Protein AF-A0A9X6F6W5-F1 (afdb_monomer)

pLDDT: mean 86.35, std 12.56, range [45.19, 96.25]

Solvent-accessible surface area (backbone atoms only — not comparable to full-atom values): 4294 Å² total; per-residue (Å²): 131,86,81,79,84,69,88,70,86,55,65,49,94,87,31,78,63,56,31,49,54,48,69,27,66,57,42,68,70,74,43,59,88,43,94,52,56,68,56,30,55,51,49,52,52,46,49,67,66,46,45,58,56,53,50,55,52,51,52,51,51,53,51,53,59,49,66,75,74,109

Organism: NCBI:txid180848

Sequence (70 aa):
MCEITAWAPNFRPGGEFFNRILNSQFFTEWFTLYTIPQFNVFTAFFAITLLPYALVGAMKDVTARKNIKE

Mean predicted aligned error: 7.67 Å

Secondary structure (DSSP, 8-state):
-----------STT-TTHHHHHTSHIIIII---SSSHHHHHHHHHHHHHTHHHHHHHHHHHHHHHHHTT-

Structure (mmCIF, N/CA/C/O backbone):
data_AF-A0A9X6F6W5-F1
#
_entry.id   AF-A0A9X6F6W5-F1
#
loop_
_atom_site.group_PDB
_atom_site.id
_atom_site.type_symbol
_atom_site.label_atom_id
_atom_site.label_alt_id
_atom_site.label_comp_id
_atom_site.label_asym_id
_atom_site.label_entity_id
_atom_site.label_seq_id
_atom_site.pdbx_PDB_ins_code
_atom_site.Cartn_x
_atom_site.Cartn_y
_atom_site.Cartn_z
_atom_site.occupancy
_atom_site.B_iso_or_equiv
_atom_site.auth_seq_id
_atom_site.auth_comp_id
_atom_site.auth_asym_id
_atom_site.auth_atom_id
_atom_site.pdbx_PDB_model_num
ATOM 1 N N . MET A 1 1 ? -6.512 14.666 -32.818 1.00 45.19 1 MET A N 1
ATOM 2 C CA . MET A 1 1 ? -5.706 14.009 -31.771 1.00 45.19 1 MET A CA 1
ATOM 3 C C . MET A 1 1 ? -5.995 14.740 -30.472 1.00 45.19 1 MET A C 1
ATOM 5 O O . MET A 1 1 ? -5.657 15.909 -30.380 1.00 45.19 1 MET A O 1
ATOM 9 N N . CYS A 1 2 ? -6.739 14.140 -29.543 1.00 54.75 2 CYS A N 1
ATOM 10 C CA . CYS A 1 2 ? -6.928 14.731 -28.218 1.00 54.75 2 CYS A CA 1
ATOM 11 C C . CYS A 1 2 ? -5.620 14.493 -27.454 1.00 54.75 2 CYS A C 1
ATOM 13 O O . CYS A 1 2 ? -5.322 13.351 -27.111 1.00 54.75 2 CYS A O 1
AT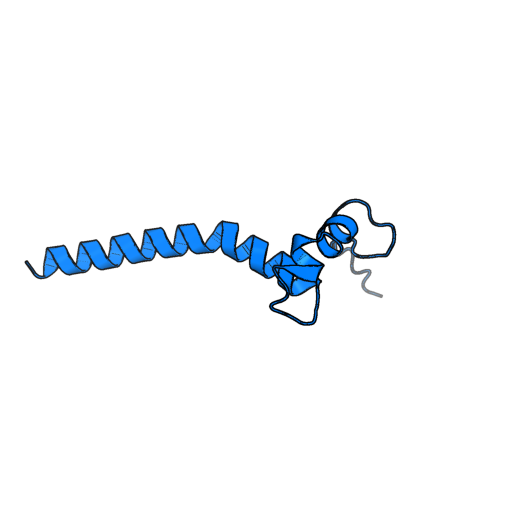OM 15 N N . GLU A 1 3 ? -4.790 15.527 -27.294 1.00 59.16 3 GLU A N 1
ATOM 16 C CA . GLU A 1 3 ? -3.660 15.464 -26.367 1.00 59.16 3 GLU A CA 1
ATOM 17 C C . GLU A 1 3 ? -4.231 15.309 -24.962 1.00 59.16 3 GLU A C 1
ATOM 19 O O . GLU A 1 3 ? -4.820 16.227 -24.394 1.00 59.16 3 GLU A O 1
ATOM 24 N N . ILE A 1 4 ? -4.097 14.105 -24.418 1.00 64.38 4 ILE A N 1
ATOM 25 C CA . ILE A 1 4 ? -4.421 13.827 -23.029 1.00 64.38 4 ILE A CA 1
ATOM 26 C C . ILE A 1 4 ? -3.326 14.502 -22.197 1.00 64.38 4 ILE A C 1
ATOM 28 O O . ILE A 1 4 ? -2.278 13.920 -21.936 1.00 64.38 4 ILE A O 1
ATOM 32 N N . THR A 1 5 ? -3.569 15.735 -21.760 1.00 63.69 5 THR A N 1
ATOM 33 C CA . THR A 1 5 ? -2.763 16.448 -20.754 1.00 63.69 5 THR A CA 1
ATOM 34 C C . THR A 1 5 ? -3.023 15.911 -19.338 1.00 63.69 5 THR A C 1
ATOM 36 O O . THR A 1 5 ? -2.994 16.651 -18.356 1.00 63.69 5 THR A O 1
ATOM 39 N N . ALA A 1 6 ? -3.311 14.613 -19.201 1.00 70.94 6 ALA A N 1
ATOM 40 C CA . ALA A 1 6 ? -3.570 14.012 -17.902 1.00 70.94 6 ALA A CA 1
ATOM 41 C C . ALA A 1 6 ? -2.246 13.778 -17.175 1.00 70.94 6 ALA A C 1
ATOM 43 O O . ALA A 1 6 ? -1.384 13.020 -17.627 1.00 70.94 6 ALA A O 1
ATOM 44 N N . TRP A 1 7 ? -2.099 14.427 -16.024 1.00 77.25 7 TRP A N 1
ATOM 45 C CA . TRP A 1 7 ? -1.034 14.111 -15.087 1.00 77.25 7 TRP A CA 1
ATOM 46 C C . TRP A 1 7 ? -1.194 12.666 -14.596 1.00 77.25 7 TRP A C 1
ATOM 48 O O . TRP A 1 7 ? -2.287 12.248 -14.213 1.00 77.25 7 TRP A O 1
ATOM 58 N N . ALA A 1 8 ? -0.095 11.915 -14.589 1.00 77.06 8 ALA A N 1
ATOM 59 C CA . ALA A 1 8 ? -0.033 10.564 -14.051 1.00 77.06 8 ALA A CA 1
ATOM 60 C C . ALA A 1 8 ? 1.218 10.406 -13.171 1.00 77.06 8 ALA A C 1
ATOM 62 O O . ALA A 1 8 ? 2.255 11.009 -13.471 1.00 77.06 8 ALA A O 1
ATOM 63 N N . PRO A 1 9 ? 1.166 9.579 -12.111 1.00 77.62 9 PRO A N 1
ATOM 64 C CA . PRO A 1 9 ? 2.339 9.311 -11.291 1.00 77.62 9 PRO A CA 1
ATOM 65 C C . PRO A 1 9 ? 3.455 8.660 -12.121 1.00 77.62 9 PRO A C 1
ATOM 67 O O . PRO A 1 9 ? 3.224 7.712 -12.876 1.00 77.62 9 PRO A O 1
ATOM 70 N N . ASN A 1 10 ? 4.686 9.156 -11.974 1.00 80.62 10 ASN A N 1
ATOM 71 C CA . ASN A 1 10 ? 5.826 8.632 -12.720 1.00 80.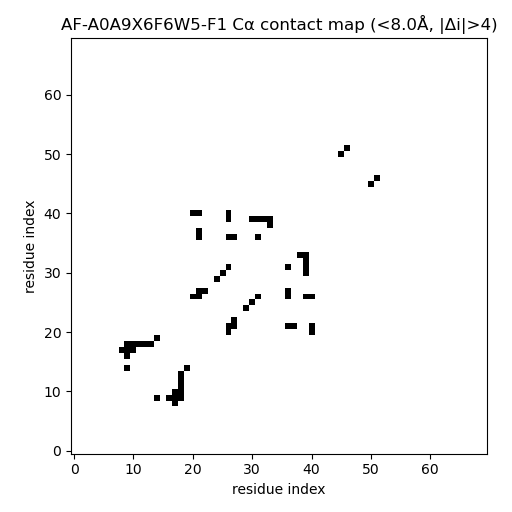62 10 ASN A CA 1
ATOM 72 C C . ASN A 1 10 ? 6.388 7.361 -12.063 1.00 80.62 10 ASN A C 1
ATOM 74 O O . ASN A 1 10 ? 7.215 7.428 -11.153 1.00 80.62 10 ASN A O 1
ATOM 78 N N . PHE A 1 11 ? 5.954 6.208 -12.567 1.00 79.75 11 PHE A N 1
ATOM 79 C CA . PHE A 1 11 ? 6.462 4.888 -12.181 1.00 79.75 11 PHE A CA 1
ATOM 80 C C . PHE A 1 11 ? 7.573 4.365 -13.102 1.00 79.75 11 PHE A C 1
ATOM 82 O O . PHE A 1 11 ? 7.946 3.198 -13.004 1.00 79.75 11 PHE A O 1
ATOM 89 N N . ARG A 1 12 ? 8.074 5.180 -14.040 1.00 79.38 12 ARG A N 1
ATOM 90 C CA . ARG A 1 12 ? 9.128 4.736 -14.959 1.00 79.38 12 ARG A CA 1
ATOM 91 C C . ARG A 1 12 ? 10.418 4.447 -14.179 1.00 79.38 12 ARG A C 1
ATOM 93 O O . ARG A 1 12 ? 10.698 5.145 -13.199 1.00 79.38 12 ARG A O 1
ATOM 100 N N . PRO A 1 13 ? 11.237 3.484 -14.637 1.00 67.19 13 PRO A N 1
ATOM 101 C CA . PRO A 1 13 ? 12.598 3.322 -14.138 1.00 67.19 13 PRO A CA 1
ATOM 102 C C . PRO A 1 13 ? 13.340 4.667 -14.232 1.00 67.19 13 PRO A C 1
ATOM 104 O O . PRO A 1 13 ? 13.418 5.250 -15.311 1.00 67.19 13 PRO A O 1
ATOM 107 N N . GLY A 1 14 ? 13.802 5.197 -13.095 1.00 69.19 14 GLY A N 1
ATOM 108 C CA . GLY A 1 14 ? 14.426 6.529 -12.994 1.00 69.19 14 GLY A CA 1
ATOM 109 C C . GLY A 1 14 ? 13.514 7.672 -12.514 1.00 69.19 14 GLY A C 1
ATOM 110 O O . GLY A 1 14 ? 14.001 8.778 -12.309 1.00 69.19 14 GLY A O 1
ATOM 111 N N . GLY A 1 15 ? 12.215 7.442 -12.287 1.00 68.81 15 GLY A N 1
ATOM 112 C CA . GLY A 1 15 ? 11.358 8.398 -11.572 1.00 68.81 15 GLY A CA 1
ATOM 113 C C . GLY A 1 15 ? 11.697 8.426 -10.077 1.00 68.81 15 GLY A C 1
ATOM 114 O O . GLY A 1 15 ? 11.639 7.392 -9.424 1.00 68.81 15 GLY A O 1
ATOM 115 N N . GLU A 1 16 ? 12.055 9.579 -9.508 1.00 78.00 16 GLU A N 1
ATOM 116 C CA . GLU A 1 16 ? 12.716 9.605 -8.189 1.00 78.00 16 GLU A CA 1
ATOM 117 C C . GLU A 1 16 ? 11.853 9.104 -7.017 1.00 78.00 16 GLU A C 1
ATOM 119 O O . GLU A 1 16 ? 12.346 8.376 -6.156 1.00 78.00 16 GLU A O 1
ATOM 124 N N . PHE A 1 17 ? 10.564 9.459 -6.968 1.00 86.56 17 PHE A N 1
ATOM 125 C CA . PHE A 1 17 ? 9.746 9.218 -5.772 1.00 86.56 17 PHE A CA 1
ATOM 126 C C . PHE A 1 17 ? 8.959 7.902 -5.813 1.00 86.56 17 PHE A C 1
ATOM 128 O O . PHE A 1 17 ? 9.218 6.990 -5.028 1.00 86.56 17 PHE A O 1
ATOM 135 N N . PHE A 1 18 ? 8.001 7.766 -6.736 1.00 87.38 18 PHE A N 1
ATOM 136 C CA . PHE A 1 18 ? 7.101 6.608 -6.743 1.00 87.38 18 PHE A CA 1
ATOM 137 C C . PHE A 1 18 ? 7.803 5.303 -7.123 1.00 87.38 18 PHE A C 1
ATOM 139 O O . PHE A 1 18 ? 7.478 4.265 -6.555 1.00 87.38 18 PHE A O 1
ATOM 146 N N . ASN A 1 19 ? 8.798 5.338 -8.016 1.00 88.31 19 ASN A N 1
ATOM 147 C CA . ASN A 1 19 ? 9.596 4.149 -8.318 1.00 88.31 19 ASN A CA 1
ATOM 148 C C . ASN A 1 19 ? 10.382 3.679 -7.082 1.00 88.31 19 ASN A C 1
ATOM 150 O O . ASN A 1 19 ? 10.455 2.482 -6.820 1.00 88.31 19 ASN A O 1
ATOM 154 N N . ARG A 1 20 ? 10.926 4.606 -6.279 1.00 89.94 20 ARG A N 1
ATOM 155 C CA . ARG A 1 20 ? 11.613 4.263 -5.025 1.00 89.94 20 ARG A CA 1
ATOM 156 C C . ARG A 1 20 ? 10.659 3.643 -4.006 1.00 89.94 20 ARG A C 1
ATOM 158 O O . ARG A 1 20 ? 11.035 2.684 -3.342 1.00 89.94 20 ARG A O 1
ATOM 165 N N . ILE A 1 21 ? 9.436 4.163 -3.895 1.00 92.00 21 ILE A N 1
ATOM 166 C CA . ILE A 1 21 ? 8.410 3.587 -3.015 1.00 92.00 21 ILE A CA 1
ATOM 167 C C . ILE A 1 21 ? 8.045 2.175 -3.474 1.00 92.00 21 ILE A C 1
ATOM 169 O O . ILE A 1 21 ? 8.077 1.254 -2.661 1.00 92.00 21 ILE A O 1
ATOM 173 N N . LEU A 1 22 ? 7.758 1.986 -4.766 1.00 91.44 22 LEU A N 1
ATOM 174 C CA . LEU A 1 22 ? 7.393 0.679 -5.324 1.00 91.44 22 LEU A CA 1
ATOM 175 C C . LEU A 1 22 ? 8.455 -0.394 -5.078 1.00 91.44 22 LEU A C 1
ATOM 177 O O . LEU A 1 22 ? 8.105 -1.538 -4.820 1.00 91.44 22 LEU A O 1
ATOM 181 N N . ASN A 1 23 ? 9.732 -0.018 -5.149 1.00 91.25 23 ASN A N 1
ATOM 182 C CA . ASN A 1 23 ? 10.861 -0.928 -4.964 1.00 91.25 23 ASN A CA 1
ATOM 183 C C . ASN A 1 23 ? 11.405 -0.935 -3.523 1.00 91.25 23 ASN A C 1
ATOM 185 O O . ASN A 1 23 ? 12.501 -1.432 -3.279 1.00 91.25 23 ASN A O 1
ATOM 189 N N . SER A 1 24 ? 10.686 -0.347 -2.564 1.00 94.06 24 SER A N 1
ATOM 190 C CA . SER A 1 24 ? 11.076 -0.414 -1.155 1.00 94.06 24 SER A CA 1
ATOM 191 C C . SER A 1 24 ? 10.792 -1.799 -0.577 1.00 94.06 24 SER A C 1
ATOM 193 O O . SER A 1 24 ? 9.811 -2.437 -0.955 1.00 94.06 24 SER A O 1
ATOM 195 N N . GLN A 1 25 ? 11.589 -2.214 0.414 1.00 96.25 25 GLN A N 1
ATOM 196 C CA . GLN A 1 25 ? 11.434 -3.509 1.086 1.00 96.25 25 GLN A CA 1
ATOM 197 C C . GLN A 1 25 ? 9.997 -3.750 1.570 1.00 96.25 25 GLN A C 1
ATOM 199 O O . GLN A 1 25 ? 9.464 -4.852 1.467 1.00 96.25 25 GLN A O 1
ATOM 204 N N . PHE A 1 26 ? 9.332 -2.697 2.052 1.00 96.06 26 PHE A N 1
ATOM 205 C CA . PHE A 1 26 ? 7.946 -2.786 2.491 1.00 96.06 26 PHE A CA 1
ATOM 206 C C . PHE A 1 26 ? 7.013 -3.285 1.378 1.00 96.06 26 PHE A C 1
ATOM 208 O O . PHE A 1 26 ? 6.221 -4.183 1.625 1.00 96.06 26 PHE A O 1
ATOM 215 N N . PHE A 1 27 ? 7.125 -2.767 0.152 1.00 95.88 27 PHE A N 1
ATOM 216 C CA . PHE A 1 27 ? 6.239 -3.139 -0.959 1.00 95.88 27 PHE A CA 1
ATOM 217 C C . PHE A 1 27 ? 6.726 -4.334 -1.786 1.00 95.88 27 PHE A C 1
ATOM 219 O O . PHE A 1 27 ? 5.947 -4.877 -2.569 1.00 95.88 27 PHE A O 1
ATOM 226 N N . THR A 1 28 ? 7.974 -4.768 -1.602 1.00 94.69 28 THR A N 1
ATOM 227 C CA . THR A 1 28 ? 8.531 -5.943 -2.290 1.00 94.69 28 THR A CA 1
ATOM 228 C C . THR A 1 28 ? 8.506 -7.214 -1.443 1.00 94.69 28 THR A C 1
ATOM 230 O O . THR A 1 28 ? 8.496 -8.302 -2.010 1.00 94.69 28 THR A O 1
ATOM 233 N N . GLU A 1 29 ? 8.475 -7.105 -0.112 1.00 95.50 29 GLU A N 1
ATOM 234 C CA . GLU A 1 29 ? 8.542 -8.263 0.795 1.00 95.50 29 GLU A CA 1
ATOM 235 C C . GLU A 1 29 ? 7.350 -8.347 1.751 1.00 95.50 29 GLU A C 1
ATOM 237 O O . G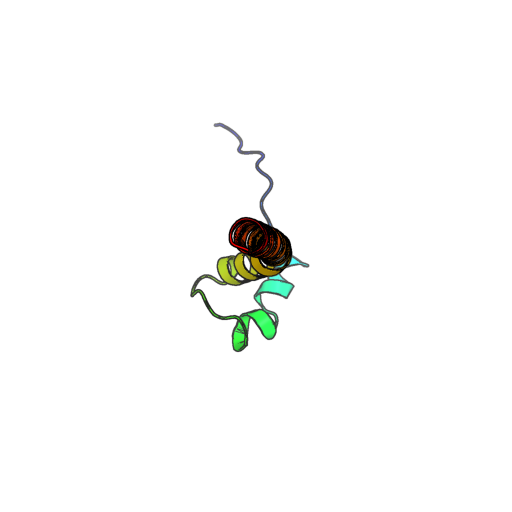LU A 1 29 ? 6.793 -9.424 1.944 1.00 95.50 29 GLU A O 1
ATOM 242 N N . TRP A 1 30 ? 6.943 -7.221 2.343 1.00 95.50 30 TRP A N 1
ATOM 243 C CA . TRP A 1 30 ? 5.989 -7.228 3.459 1.00 95.50 30 TRP A CA 1
ATOM 244 C C . TRP A 1 30 ? 4.538 -7.000 3.024 1.00 95.50 30 TRP A C 1
ATOM 246 O O . TRP A 1 30 ? 3.622 -7.617 3.560 1.00 95.50 30 TRP A O 1
ATOM 256 N N . PHE A 1 31 ? 4.312 -6.113 2.057 1.00 95.88 31 PHE A N 1
ATOM 257 C CA . PHE A 1 31 ? 2.992 -5.658 1.624 1.00 95.88 31 PHE A CA 1
ATOM 258 C C . PHE A 1 31 ? 2.744 -6.010 0.152 1.00 95.88 31 PHE A C 1
ATOM 260 O O . PHE A 1 31 ? 2.598 -5.145 -0.712 1.00 95.88 31 PHE A O 1
ATOM 267 N N . THR A 1 32 ? 2.710 -7.311 -0.130 1.00 94.56 32 THR A N 1
ATOM 268 C CA . THR A 1 32 ? 2.622 -7.907 -1.475 1.00 94.56 32 THR A CA 1
ATOM 269 C C . THR A 1 32 ? 1.234 -8.492 -1.768 1.00 94.56 32 THR A C 1
ATOM 271 O O . THR A 1 32 ? 1.096 -9.565 -2.348 1.00 94.56 32 THR A O 1
ATOM 274 N N . LEU A 1 33 ? 0.176 -7.782 -1.359 1.00 95.25 33 LEU A N 1
ATOM 275 C CA . LEU A 1 33 ? -1.220 -8.233 -1.493 1.00 95.25 33 LEU A CA 1
ATOM 276 C C . LEU A 1 33 ? -1.647 -8.467 -2.950 1.00 95.25 33 LEU A C 1
ATOM 278 O O . LEU A 1 33 ? -2.429 -9.370 -3.239 1.00 95.25 33 LEU A O 1
ATOM 282 N N . TYR A 1 34 ? -1.144 -7.638 -3.859 1.00 95.06 34 TYR A N 1
ATOM 283 C CA . TYR A 1 34 ? -1.430 -7.674 -5.283 1.00 95.06 34 TYR A CA 1
ATOM 284 C C . TYR A 1 34 ? -0.162 -7.943 -6.084 1.00 95.06 34 TYR A C 1
ATOM 286 O O . TYR A 1 34 ? 0.926 -7.463 -5.761 1.00 95.06 34 TYR A O 1
ATOM 294 N N . THR A 1 35 ? -0.340 -8.649 -7.198 1.00 93.06 35 THR A N 1
ATOM 295 C CA . THR A 1 35 ? 0.713 -8.906 -8.188 1.00 93.06 35 THR A CA 1
ATOM 296 C C . THR A 1 35 ? 1.179 -7.632 -8.888 1.00 93.06 35 THR A C 1
ATOM 298 O O . THR A 1 35 ? 2.332 -7.549 -9.297 1.00 93.06 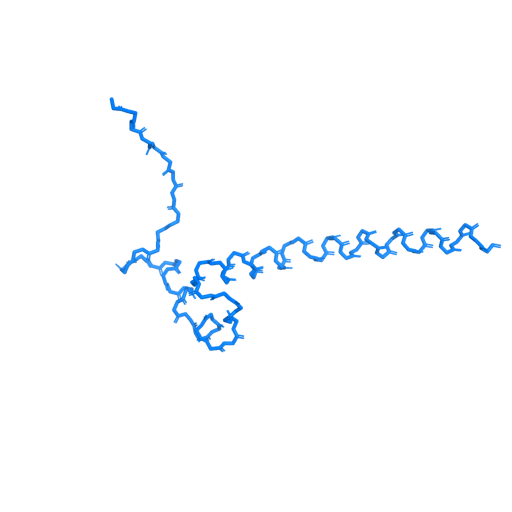35 THR A O 1
ATOM 301 N N . ILE A 1 36 ? 0.299 -6.631 -9.017 1.00 92.94 36 ILE A N 1
ATOM 302 C CA . ILE A 1 36 ? 0.613 -5.324 -9.599 1.00 92.94 36 ILE A CA 1
ATOM 303 C C . ILE A 1 36 ? 1.146 -4.400 -8.487 1.00 92.94 36 ILE A C 1
ATOM 305 O O . ILE A 1 36 ? 0.362 -3.988 -7.626 1.00 92.94 36 ILE A O 1
ATOM 309 N N . PRO A 1 37 ? 2.436 -3.997 -8.506 1.00 91.00 37 PRO A N 1
ATOM 310 C CA . PRO A 1 37 ? 3.051 -3.247 -7.403 1.00 91.00 37 PRO A CA 1
ATOM 311 C C . PRO A 1 37 ? 2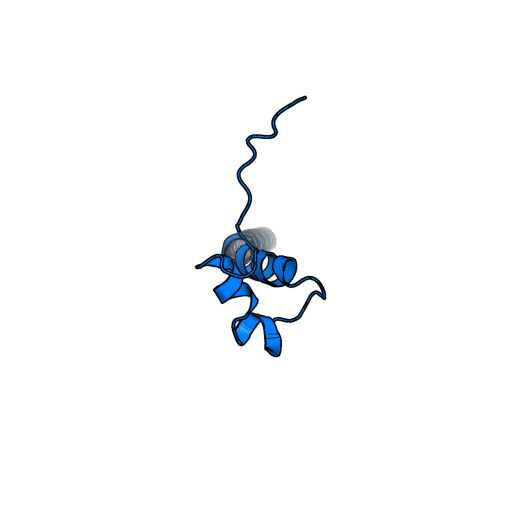.365 -1.909 -7.091 1.00 91.00 37 PRO A C 1
ATOM 313 O O . PRO A 1 37 ? 2.285 -1.492 -5.937 1.00 91.00 37 PRO A O 1
ATOM 316 N N . GLN A 1 38 ? 1.809 -1.243 -8.108 1.00 91.56 38 GLN A N 1
ATOM 317 C CA . GLN A 1 38 ? 1.102 0.033 -7.936 1.00 91.56 38 GLN A CA 1
ATOM 318 C C . GLN A 1 38 ? -0.146 -0.115 -7.060 1.00 91.56 38 GLN A C 1
ATOM 320 O O . GLN A 1 38 ? -0.467 0.781 -6.281 1.00 91.56 38 GLN A O 1
ATOM 325 N N . PHE A 1 39 ? -0.833 -1.256 -7.144 1.00 93.81 39 PHE A N 1
ATOM 326 C CA . PHE A 1 39 ? -2.043 -1.502 -6.364 1.00 93.81 39 PHE A CA 1
ATOM 327 C C . PHE A 1 39 ? -1.727 -1.710 -4.887 1.00 93.81 39 PHE A C 1
ATOM 329 O O . PHE A 1 39 ? -2.511 -1.278 -4.044 1.00 93.81 39 PHE A O 1
ATOM 336 N N . ASN A 1 40 ? -0.560 -2.267 -4.557 1.00 94.94 40 ASN A N 1
ATOM 337 C CA . ASN A 1 40 ? -0.088 -2.354 -3.176 1.00 94.94 40 ASN A CA 1
ATOM 338 C C . ASN A 1 40 ? 0.092 -0.957 -2.569 1.00 94.94 40 ASN A C 1
ATOM 340 O O . ASN A 1 40 ? -0.435 -0.677 -1.494 1.00 94.94 40 ASN A O 1
ATOM 344 N N . VAL A 1 41 ? 0.747 -0.046 -3.295 1.00 93.75 41 VAL A N 1
ATOM 345 C CA . VAL A 1 41 ? 0.954 1.339 -2.838 1.00 93.75 41 VAL A CA 1
ATOM 346 C C . VAL A 1 41 ? -0.372 2.078 -2.662 1.00 93.75 41 VAL A C 1
ATOM 348 O O . VAL A 1 41 ? -0.594 2.693 -1.619 1.00 93.75 41 VAL A O 1
ATOM 351 N N . PHE A 1 42 ? -1.282 1.991 -3.637 1.00 93.38 42 PHE A N 1
ATOM 352 C CA . PHE A 1 42 ? -2.599 2.624 -3.519 1.00 93.38 42 PHE A CA 1
ATOM 353 C C . PHE A 1 42 ? -3.422 2.037 -2.376 1.00 93.38 42 PHE A C 1
ATOM 355 O O . PHE A 1 42 ? -4.048 2.782 -1.625 1.00 93.38 42 PHE A O 1
ATOM 362 N N . THR A 1 43 ? -3.380 0.720 -2.191 1.00 95.62 43 THR A N 1
ATOM 363 C CA . THR A 1 43 ? -4.086 0.055 -1.092 1.00 95.62 43 THR A CA 1
ATOM 364 C C . THR A 1 43 ? -3.556 0.515 0.256 1.00 95.62 43 THR A C 1
ATOM 366 O O . THR A 1 43 ? -4.352 0.852 1.125 1.00 95.62 43 THR A O 1
ATOM 369 N N . ALA A 1 44 ? -2.235 0.603 0.428 1.00 95.38 44 ALA A N 1
ATOM 370 C CA . ALA A 1 44 ? -1.644 1.133 1.653 1.00 95.38 44 ALA A CA 1
ATOM 371 C C . ALA A 1 44 ? -2.061 2.592 1.899 1.00 95.38 44 ALA A C 1
ATOM 373 O O . ALA A 1 44 ? -2.461 2.941 3.008 1.00 95.38 44 ALA A O 1
ATOM 374 N N . PHE A 1 45 ? -2.044 3.436 0.863 1.00 93.81 45 PHE A N 1
ATOM 375 C CA . PHE A 1 45 ? -2.482 4.829 0.966 1.00 93.81 45 PHE A CA 1
ATOM 376 C C . PHE A 1 45 ? -3.952 4.949 1.397 1.00 93.81 45 PHE A C 1
ATOM 378 O O . PHE A 1 45 ? -4.267 5.683 2.337 1.00 93.81 45 PHE A O 1
ATOM 385 N N . PHE A 1 46 ? -4.858 4.207 0.757 1.00 94.19 46 PHE A N 1
ATOM 386 C CA . PHE A 1 46 ? -6.276 4.214 1.121 1.00 94.19 46 PHE A CA 1
ATOM 387 C C . PHE A 1 46 ? -6.522 3.596 2.495 1.00 94.19 46 PHE A C 1
ATOM 389 O O . PHE A 1 46 ? -7.344 4.107 3.252 1.00 94.19 46 PHE A O 1
ATOM 396 N N . ALA A 1 47 ? -5.786 2.548 2.861 1.00 95.62 47 ALA A N 1
ATOM 397 C CA . ALA A 1 47 ? -5.873 1.959 4.187 1.00 95.62 47 ALA A CA 1
ATOM 398 C C . ALA A 1 47 ? -5.448 2.958 5.272 1.00 95.62 47 ALA A C 1
ATOM 400 O O . ALA A 1 47 ? -6.111 3.053 6.293 1.00 95.62 47 ALA A O 1
ATOM 401 N N . ILE A 1 48 ? -4.400 3.754 5.057 1.00 95.44 48 ILE A N 1
ATOM 402 C CA . ILE A 1 48 ? -3.954 4.749 6.044 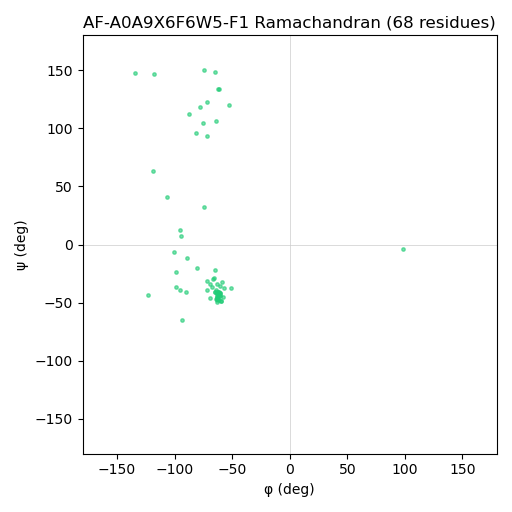1.00 95.44 48 ILE A CA 1
ATOM 403 C C . ILE A 1 48 ? -4.926 5.934 6.129 1.00 95.44 48 ILE A C 1
ATOM 405 O O . ILE A 1 48 ? -5.181 6.446 7.216 1.00 95.44 48 ILE A O 1
ATOM 409 N N . THR A 1 49 ? -5.470 6.383 4.998 1.00 95.12 49 THR A N 1
ATOM 410 C CA . THR A 1 49 ? -6.265 7.622 4.940 1.00 95.12 49 THR A CA 1
ATOM 411 C C . THR A 1 49 ? -7.758 7.404 5.190 1.00 95.12 49 THR A C 1
ATOM 413 O O . THR A 1 49 ? -8.378 8.193 5.900 1.00 95.12 49 THR A O 1
ATOM 416 N N . LEU A 1 50 ? -8.348 6.340 4.640 1.00 95.50 50 LEU A N 1
ATOM 417 C CA . LEU A 1 50 ? -9.797 6.112 4.663 1.00 95.50 50 LEU A CA 1
ATOM 418 C C . LEU A 1 50 ? -10.233 5.150 5.767 1.00 95.50 50 LEU A C 1
ATOM 420 O O . LEU A 1 50 ? -11.294 5.345 6.362 1.00 95.50 50 LEU A O 1
ATOM 424 N N . LEU A 1 51 ? -9.435 4.120 6.062 1.00 94.62 51 LEU A N 1
ATOM 425 C CA . LEU A 1 51 ? -9.830 3.087 7.023 1.00 94.62 51 LEU A CA 1
ATOM 426 C C . LEU A 1 51 ? -10.020 3.634 8.447 1.00 94.62 51 LEU A C 1
ATOM 428 O O . LEU A 1 51 ? -11.030 3.282 9.058 1.00 94.62 51 LEU A O 1
ATOM 432 N N . PRO A 1 52 ? -9.165 4.53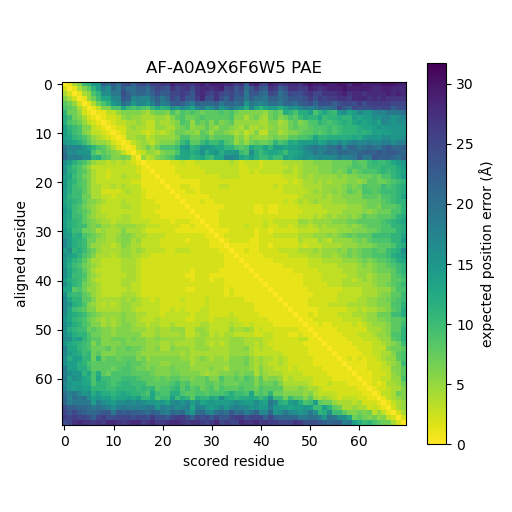3 8.980 1.00 95.56 52 PRO A N 1
ATOM 433 C CA . PRO A 1 52 ? -9.396 5.113 10.300 1.00 95.56 52 PRO A CA 1
ATOM 434 C C . PRO A 1 52 ? -10.689 5.927 10.354 1.00 95.56 52 PRO A C 1
ATOM 436 O O . PRO A 1 52 ? -11.444 5.826 11.319 1.00 95.56 52 PRO A O 1
ATOM 439 N N . TYR A 1 53 ? -10.980 6.697 9.301 1.00 92.81 53 TYR A N 1
ATOM 440 C CA . TYR A 1 53 ? -12.206 7.488 9.220 1.00 92.81 53 TYR A CA 1
ATOM 441 C C . TYR A 1 53 ? -13.451 6.593 9.212 1.00 92.81 53 TYR A C 1
ATOM 443 O O . TYR A 1 53 ? -14.376 6.803 10.000 1.00 92.81 53 TYR A O 1
ATOM 451 N N . ALA A 1 54 ? -13.447 5.556 8.371 1.00 94.50 54 ALA A N 1
ATOM 452 C CA . ALA A 1 54 ? -14.529 4.582 8.305 1.00 94.50 54 ALA A CA 1
ATOM 453 C C . ALA A 1 54 ? -14.722 3.852 9.644 1.00 94.50 54 ALA A C 1
ATOM 455 O O . ALA A 1 54 ? -15.855 3.695 10.101 1.00 94.50 54 ALA A O 1
ATOM 456 N N . LEU A 1 55 ? -13.628 3.466 10.309 1.00 95.69 55 LEU A N 1
ATOM 457 C CA . LEU A 1 55 ? -13.671 2.784 11.600 1.00 95.69 55 LEU A CA 1
ATOM 458 C C . LEU A 1 55 ? -14.280 3.672 12.691 1.00 95.69 55 LEU A C 1
ATOM 460 O O . LEU A 1 55 ? -15.176 3.230 13.406 1.00 95.69 55 LEU A O 1
ATOM 464 N N . VAL A 1 56 ? -13.856 4.936 12.786 1.00 95.50 56 VAL A N 1
ATOM 465 C CA . VAL A 1 56 ? -14.430 5.897 13.743 1.00 95.50 56 VAL A CA 1
ATOM 466 C C . VAL A 1 56 ? -15.922 6.106 13.479 1.00 95.50 56 VAL A C 1
ATOM 468 O O . VAL A 1 56 ? -16.712 6.138 14.424 1.00 95.50 56 VAL A O 1
ATOM 471 N N . GLY A 1 57 ? -16.326 6.220 12.211 1.00 94.31 57 GLY A N 1
ATOM 472 C CA . GLY A 1 57 ? -17.736 6.317 11.829 1.00 94.31 57 GLY A CA 1
ATOM 473 C C . GLY A 1 57 ? -18.547 5.097 12.276 1.00 94.31 57 GLY A C 1
ATOM 474 O O . GLY A 1 57 ? -19.578 5.247 12.932 1.00 94.31 57 GLY A O 1
ATOM 475 N N . ALA A 1 58 ? -18.044 3.892 12.002 1.00 95.12 58 ALA A N 1
ATOM 476 C CA . ALA A 1 58 ? -18.691 2.643 12.393 1.00 95.12 58 ALA A CA 1
ATOM 477 C C . AL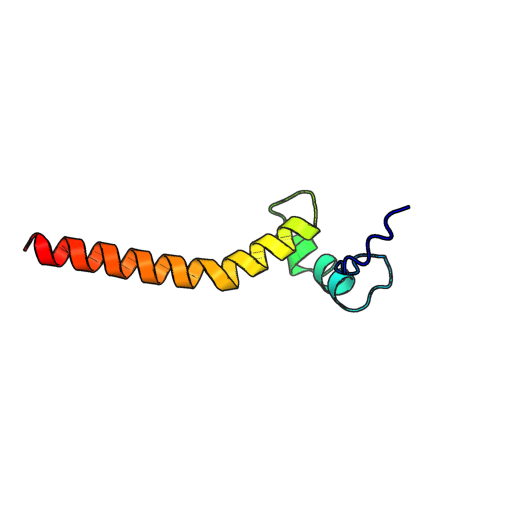A A 1 58 ? -18.789 2.488 13.919 1.00 95.12 58 ALA A C 1
ATOM 479 O O . ALA A 1 58 ? -19.841 2.118 14.436 1.00 95.12 58 ALA A O 1
ATOM 480 N N . MET A 1 59 ? -17.730 2.823 14.663 1.00 95.69 59 MET A N 1
ATOM 481 C CA . MET A 1 59 ? -17.741 2.778 16.130 1.00 95.69 59 MET A CA 1
ATOM 482 C C . MET A 1 59 ? -18.790 3.723 16.727 1.00 95.69 59 MET A C 1
ATOM 484 O O . MET A 1 59 ? -19.482 3.351 17.680 1.00 95.69 59 MET A O 1
ATOM 488 N N . LYS A 1 60 ? -18.937 4.929 16.161 1.00 95.00 60 LYS A N 1
ATOM 489 C CA . LYS A 1 60 ? -19.966 5.891 16.580 1.00 95.00 60 LYS A CA 1
ATOM 490 C C . LYS A 1 60 ? -21.374 5.351 16.328 1.00 95.00 60 LYS A C 1
ATOM 492 O O . LYS A 1 60 ? -22.198 5.408 17.236 1.00 95.00 60 LYS A O 1
ATOM 497 N N . ASP A 1 61 ? -21.629 4.784 15.149 1.00 93.25 61 ASP A N 1
ATOM 498 C CA . ASP A 1 61 ? -22.929 4.186 14.808 1.00 93.25 61 ASP A CA 1
ATOM 499 C C . ASP A 1 61 ? -23.275 3.007 15.734 1.00 93.25 61 ASP A C 1
ATOM 501 O O . ASP A 1 61 ? -24.364 2.949 16.304 1.00 93.25 61 ASP A O 1
ATOM 505 N N . VAL A 1 62 ? -22.322 2.103 15.982 1.00 93.69 62 VAL A N 1
ATOM 506 C CA . VAL A 1 62 ? -22.518 0.969 16.902 1.00 93.69 62 VAL A CA 1
ATOM 507 C C . VAL A 1 62 ? -22.814 1.445 18.325 1.00 93.69 62 VAL A C 1
ATOM 509 O O . VAL A 1 62 ? -23.719 0.915 18.970 1.00 93.69 62 VAL A O 1
ATOM 512 N N . THR A 1 63 ? -22.085 2.451 18.813 1.00 91.94 63 THR A N 1
ATOM 513 C CA . THR A 1 63 ? -22.311 3.023 20.151 1.00 91.94 63 THR A CA 1
ATOM 514 C C . THR A 1 63 ? -23.693 3.666 20.252 1.00 91.94 63 THR A C 1
ATOM 516 O O . THR A 1 63 ? -24.429 3.391 21.197 1.00 91.94 63 THR A O 1
ATOM 519 N N . ALA A 1 64 ? -24.095 4.455 19.252 1.00 90.56 64 ALA A N 1
ATOM 520 C CA . ALA A 1 64 ? -25.413 5.083 19.220 1.00 90.56 64 ALA A CA 1
ATOM 521 C C . ALA A 1 64 ? -26.546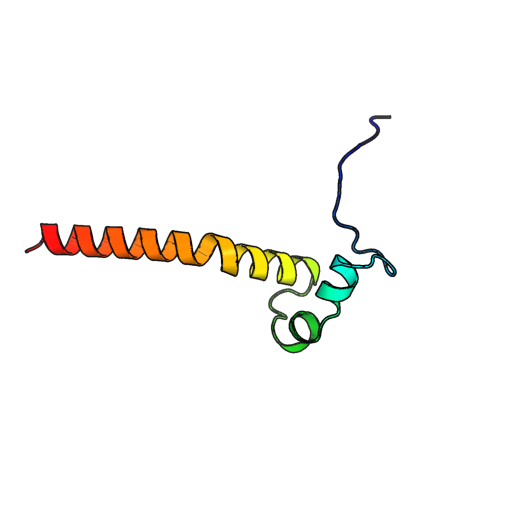 4.044 19.232 1.00 90.56 64 ALA A C 1
ATOM 523 O O . ALA A 1 64 ? -27.504 4.174 19.989 1.00 90.56 64 ALA A O 1
ATOM 524 N N . ARG A 1 65 ? -26.414 2.965 18.451 1.00 87.38 65 ARG A N 1
ATOM 525 C CA . ARG A 1 65 ? -27.405 1.878 18.409 1.00 87.38 65 ARG A CA 1
ATOM 526 C C . ARG A 1 65 ? -27.506 1.092 19.712 1.00 87.38 65 ARG A C 1
ATOM 528 O O . ARG A 1 65 ? -28.576 0.559 19.991 1.00 87.38 65 ARG A O 1
ATOM 535 N N . LYS A 1 66 ? -26.419 0.982 20.483 1.00 82.31 66 LYS A N 1
ATOM 536 C CA . LYS A 1 66 ? -26.448 0.377 21.822 1.00 82.31 66 LYS A CA 1
ATOM 537 C C . LYS A 1 66 ? -27.214 1.255 22.811 1.00 82.31 66 LYS A C 1
ATOM 539 O O . LYS A 1 66 ? -28.109 0.743 23.463 1.00 82.31 66 LYS A O 1
ATOM 544 N N . ASN A 1 67 ? -26.947 2.561 22.823 1.00 75.19 67 ASN A N 1
ATOM 545 C CA . ASN A 1 67 ? -27.611 3.511 23.726 1.00 75.19 67 ASN A CA 1
ATOM 546 C C . ASN A 1 67 ? -29.121 3.675 23.469 1.00 75.19 67 ASN A C 1
ATOM 548 O O . ASN A 1 67 ? -29.833 4.134 24.345 1.00 75.19 67 ASN A O 1
ATOM 552 N N . ILE A 1 68 ? -29.616 3.349 22.269 1.00 74.12 68 ILE A N 1
ATOM 553 C CA . ILE A 1 68 ? -31.061 3.363 21.952 1.00 74.12 68 ILE A CA 1
ATOM 554 C C . ILE A 1 68 ? -31.769 2.092 22.462 1.00 74.12 68 ILE A C 1
ATOM 556 O O . ILE A 1 68 ? -32.993 2.058 22.551 1.00 74.12 68 ILE A O 1
ATOM 560 N N . LYS A 1 69 ? -31.015 1.017 22.722 1.00 61.38 69 LYS A N 1
ATOM 561 C CA . LYS A 1 69 ? -31.547 -0.288 23.141 1.00 61.38 69 LYS A CA 1
ATOM 562 C C . LYS A 1 69 ? -31.447 -0.543 24.651 1.00 61.38 69 LYS A C 1
ATOM 564 O O . LYS A 1 69 ? -31.952 -1.575 25.088 1.00 61.38 69 LYS A O 1
ATOM 569 N N . GLU A 1 70 ? -30.794 0.345 25.397 1.00 51.94 70 GLU A N 1
ATOM 570 C CA . GLU A 1 70 ? -30.889 0.461 26.862 1.00 51.94 70 GLU A CA 1
ATOM 571 C C . GLU A 1 70 ? -31.998 1.451 27.229 1.00 51.94 70 GLU A C 1
ATOM 573 O O . GLU A 1 70 ? -32.726 1.166 28.204 1.00 51.94 70 GLU A O 1
#

Radius of gyration: 19.09 Å; Cα contacts (8 Å, |Δi|>4): 34; chains: 1; bounding box: 46×25×59 Å

InterPro domains:
  IPR025627 YfzA-like protein [PF14118] (1-66)

Foldseek 3Di:
DPPPPDDDDDCDVPRPPVVCVLPDCCQPPPQPPDPDSVVSVVVVVCCVPPVVVVVVVVVVVVVVVVVVVD